Protein AF-A0A806KJY7-F1 (afdb_monomer_lite)

pLDDT: mean 72.48, std 18.54, range [28.69, 93.38]

Secondary structure (DSSP, 8-state):
-------EE--S----TTS-EEE--TTSPPEEE------------------S-HHHHHHHHHHHHHHHHHHHHHHH-HHHHHHHHHHHHHHHHHHHHH----SSHHHHHHHHHHHHHHHHHHHHHHTSHHHHHHHHHHHTTSS-HHHHHHHHHHHHHHHHHHHHHHHHHHHHHHHH--

Radius of gyration: 27.26 Å; chains: 1; bounding box: 96×30×45 Å

Foldseek 3Di:
DDDQDFDWDDPDDDPDPFAWTWIDGPPDDIDIDGGDDDDDPPDPPPVPPPPPPVVVVVLVVLVVLLVVVLVVQVVVHPVLNCLQVVLLVLLLVLVLLVLPPDPDPVSSVVVSVVVNSVSSVVLSVCPPPVNLVVVCVVCVPVDPSSNPSSVVSNVNSVVSNVVSVVVVVVVVVVVVVD

Sequence (178 aa):
MNRNETAVVLLKGTDDPVGPRVIAVPEQPLLFQETAASSSFDLPPVPFGDDTPWFLKSISIDIRLNAEMFQRKFGEGIIPYFIYIIPLIFLLCSLGNVIKFSVWPIANLFLGILAFYGVLSLGTFLNLPEMQYIIDSYLNGVIPVTFAVPLIFLGFSILLSLYSVLVYIVRRKDDDED

Structure (mmCIF, N/CA/C/O backbone):
data_AF-A0A806KJY7-F1
#
_entry.id   AF-A0A806KJY7-F1
#
loop_
_atom_site.group_PDB
_atom_site.id
_atom_site.type_symbol
_atom_site.label_atom_id
_atom_site.label_alt_id
_atom_site.label_comp_id
_atom_site.label_asym_id
_atom_site.label_entity_id
_atom_site.label_seq_id
_atom_site.pdbx_PDB_ins_code
_atom_site.Cartn_x
_atom_site.Cartn_y
_atom_site.Cartn_z
_atom_site.occupancy
_atom_site.B_iso_or_equiv
_atom_site.auth_seq_id
_atom_site.auth_comp_id
_atom_site.auth_asym_id
_atom_site.auth_atom_id
_atom_site.pdbx_PDB_model_num
ATOM 1 N N . MET A 1 1 ? -67.971 -1.908 -14.804 1.00 38.47 1 MET A N 1
ATOM 2 C CA . MET A 1 1 ? -67.350 -3.020 -14.056 1.00 38.47 1 MET A CA 1
ATOM 3 C C . MET A 1 1 ? -65.947 -3.209 -14.600 1.00 38.47 1 MET A C 1
ATOM 5 O O . MET A 1 1 ? -65.818 -3.698 -15.709 1.00 38.47 1 MET A O 1
ATOM 9 N N . ASN A 1 2 ? -64.925 -2.771 -13.867 1.00 28.69 2 ASN A N 1
ATOM 10 C CA . ASN A 1 2 ? -63.579 -3.321 -14.006 1.00 28.69 2 ASN A CA 1
ATOM 11 C C . ASN A 1 2 ? -62.931 -3.254 -12.618 1.00 28.69 2 ASN A C 1
ATOM 13 O O . ASN A 1 2 ? -62.615 -2.174 -12.121 1.00 28.69 2 ASN A O 1
ATOM 17 N N . ARG A 1 3 ? -62.901 -4.401 -11.933 1.00 39.50 3 ARG A N 1
ATOM 18 C CA . ARG A 1 3 ? -62.187 -4.587 -10.671 1.00 39.50 3 ARG A CA 1
ATOM 19 C C . ARG A 1 3 ? -60.709 -4.721 -11.037 1.00 39.50 3 ARG A C 1
ATOM 21 O O . ARG A 1 3 ? -60.311 -5.776 -11.510 1.00 39.50 3 ARG A O 1
ATOM 28 N N . ASN A 1 4 ? -59.910 -3.678 -10.824 1.00 40.81 4 ASN A N 1
ATOM 29 C CA . ASN A 1 4 ? -58.465 -3.864 -10.717 1.00 40.81 4 ASN A CA 1
ATOM 30 C C . ASN A 1 4 ? -58.197 -4.431 -9.325 1.00 40.81 4 ASN A C 1
ATOM 32 O O . ASN A 1 4 ? -58.115 -3.701 -8.340 1.00 40.81 4 ASN A O 1
ATOM 36 N N . GLU A 1 5 ? -58.186 -5.758 -9.259 1.00 44.56 5 GLU A N 1
ATOM 37 C CA . GLU A 1 5 ? -57.870 -6.554 -8.080 1.00 44.56 5 GLU A CA 1
ATOM 38 C C . GLU A 1 5 ? -56.395 -6.346 -7.710 1.00 44.56 5 GLU A C 1
ATOM 40 O O . GLU A 1 5 ? -55.501 -7.034 -8.193 1.00 44.56 5 GLU A O 1
ATOM 45 N N . THR A 1 6 ? -56.125 -5.364 -6.853 1.00 45.16 6 THR A N 1
ATOM 46 C CA . THR A 1 6 ? -54.870 -5.263 -6.104 1.00 45.16 6 THR A CA 1
ATOM 47 C C . THR A 1 6 ? -54.865 -6.378 -5.060 1.00 45.16 6 THR A C 1
ATOM 49 O O . THR A 1 6 ? -55.505 -6.279 -4.012 1.00 45.16 6 THR A O 1
ATOM 52 N N . ALA A 1 7 ? -54.172 -7.477 -5.354 1.00 43.81 7 ALA A N 1
ATOM 53 C CA . ALA A 1 7 ? -53.950 -8.546 -4.390 1.00 43.81 7 ALA A CA 1
ATOM 54 C C . ALA A 1 7 ? -52.852 -8.113 -3.406 1.00 43.81 7 ALA A C 1
ATOM 56 O O . ALA A 1 7 ? -51.681 -7.991 -3.766 1.00 43.81 7 ALA A O 1
ATOM 57 N N . VAL A 1 8 ? -53.229 -7.859 -2.153 1.00 49.78 8 VAL A N 1
ATOM 58 C CA . VAL A 1 8 ? -52.276 -7.620 -1.061 1.00 49.78 8 VAL A CA 1
ATOM 59 C C . VAL A 1 8 ? -51.934 -8.973 -0.447 1.00 49.78 8 VAL A C 1
ATOM 61 O O . VAL A 1 8 ? -52.786 -9.606 0.176 1.00 49.78 8 VAL A O 1
ATOM 64 N N . VAL A 1 9 ? -50.698 -9.436 -0.633 1.00 43.78 9 VAL A N 1
ATOM 65 C CA . VAL A 1 9 ? -50.212 -10.665 0.007 1.00 43.78 9 VAL A CA 1
ATOM 66 C C . VAL A 1 9 ? -49.495 -10.268 1.294 1.00 43.78 9 VAL A C 1
ATOM 68 O O . VAL A 1 9 ? -48.393 -9.722 1.264 1.00 43.78 9 VAL A O 1
ATOM 71 N N . LEU A 1 10 ? -50.136 -10.525 2.437 1.00 46.72 10 LEU A N 1
ATOM 72 C CA . LEU A 1 10 ? -49.501 -10.389 3.746 1.00 46.72 10 LEU A CA 1
ATOM 73 C C . LEU A 1 10 ? -48.498 -11.530 3.942 1.00 46.72 10 LEU A C 1
ATOM 75 O O . LEU A 1 10 ? -48.877 -12.699 4.054 1.00 46.72 10 LEU A O 1
ATOM 79 N N . LEU A 1 11 ? -47.212 -11.192 4.016 1.00 44.53 11 LEU A N 1
ATOM 80 C CA . LEU A 1 11 ? -46.178 -12.122 4.458 1.00 44.53 11 LEU A CA 1
ATOM 81 C C . LEU A 1 11 ? -46.340 -12.344 5.969 1.00 44.53 11 LEU A C 1
ATOM 83 O O . LEU A 1 11 ? -45.824 -11.592 6.780 1.00 44.53 11 LEU A O 1
ATOM 87 N N . LYS A 1 12 ? -47.133 -13.363 6.312 1.00 40.03 12 LYS A N 1
ATOM 88 C CA . LYS A 1 12 ? -47.157 -14.133 7.566 1.00 40.03 12 LYS A CA 1
ATOM 89 C C . LYS A 1 12 ? -46.657 -13.408 8.835 1.00 40.03 12 LYS A C 1
ATOM 91 O O . LYS A 1 12 ? -45.486 -13.494 9.181 1.00 40.03 12 LYS A O 1
ATOM 96 N N . GLY A 1 13 ? -47.619 -12.901 9.609 1.00 44.34 13 GLY A N 1
ATOM 97 C CA . GLY A 1 13 ? -47.576 -12.936 11.074 1.00 44.34 13 GLY A CA 1
ATOM 98 C C . GLY A 1 13 ? -46.872 -11.782 11.777 1.00 44.34 13 GLY A C 1
ATOM 99 O O . GLY A 1 13 ? -45.888 -12.008 12.471 1.00 44.34 13 GLY A O 1
ATOM 100 N N . THR A 1 14 ? -47.455 -10.591 11.722 1.00 41.94 14 THR A N 1
ATOM 101 C CA . THR A 1 14 ? -47.416 -9.663 12.856 1.00 41.94 14 THR A CA 1
ATOM 102 C C . THR A 1 14 ? -48.826 -9.108 13.046 1.00 41.94 14 THR A C 1
ATOM 104 O O . THR A 1 14 ? -49.431 -8.625 12.092 1.00 41.94 14 THR A O 1
ATOM 107 N N . ASP A 1 15 ? -49.377 -9.202 14.259 1.00 48.72 15 ASP A N 1
ATOM 108 C CA . ASP A 1 15 ? -50.700 -8.677 14.655 1.00 48.72 15 ASP A CA 1
ATOM 109 C C . ASP A 1 15 ? -50.763 -7.129 14.652 1.00 48.72 15 ASP A C 1
ATOM 111 O O . ASP A 1 15 ? -51.561 -6.514 15.358 1.00 48.72 15 ASP A O 1
ATOM 115 N N . ASP A 1 16 ? -49.899 -6.482 13.869 1.00 47.59 16 ASP A N 1
ATOM 116 C CA . ASP A 1 16 ? -49.688 -5.044 13.853 1.00 47.59 16 ASP A CA 1
ATOM 117 C C . ASP A 1 16 ? -50.185 -4.454 12.517 1.00 47.59 16 ASP A C 1
ATOM 119 O O . ASP A 1 16 ? -49.605 -4.746 11.463 1.00 47.59 16 ASP A O 1
ATOM 123 N N . PRO A 1 17 ? -51.246 -3.619 12.512 1.00 51.25 17 PRO A N 1
ATOM 124 C CA . PRO A 1 17 ? -51.796 -3.011 11.295 1.00 51.25 17 PRO A CA 1
ATOM 125 C C . PRO A 1 17 ? -50.823 -2.059 10.572 1.00 51.25 17 PRO A C 1
ATOM 127 O O . PRO A 1 17 ? -51.133 -1.588 9.472 1.00 51.25 17 PRO A O 1
ATOM 130 N N . VAL A 1 18 ? -49.659 -1.778 11.166 1.00 52.00 18 VAL A N 1
ATOM 131 C CA . VAL A 1 18 ? -48.611 -0.885 10.643 1.00 52.00 18 VAL A CA 1
ATOM 132 C C . VAL A 1 18 ? -47.415 -1.661 10.061 1.00 52.00 18 VAL A C 1
ATOM 134 O O . VAL A 1 18 ? -46.495 -1.057 9.516 1.00 52.00 18 VAL A O 1
ATOM 137 N N . GLY A 1 19 ? -47.437 -2.996 10.128 1.00 46.22 19 GLY A N 1
ATOM 138 C CA . GLY A 1 19 ? -46.334 -3.850 9.693 1.00 46.22 19 GLY A CA 1
ATOM 139 C C . GLY A 1 19 ? -46.050 -3.850 8.179 1.00 46.22 19 GLY A C 1
ATOM 140 O O . GLY A 1 19 ? -46.878 -3.416 7.368 1.00 46.22 19 GLY A O 1
ATOM 141 N N . PRO A 1 20 ? -44.875 -4.374 7.785 1.00 50.03 20 PRO A N 1
ATOM 142 C CA . PRO A 1 20 ? -44.429 -4.400 6.398 1.00 50.03 20 PRO A CA 1
ATOM 143 C C . PRO A 1 20 ? -45.358 -5.243 5.519 1.00 50.03 20 PRO A C 1
ATOM 145 O O . PRO A 1 20 ? -45.746 -6.359 5.871 1.00 50.03 20 PRO A O 1
ATOM 148 N N . ARG A 1 21 ? -45.694 -4.722 4.337 1.00 53.72 21 ARG A N 1
ATOM 149 C CA . ARG A 1 21 ? -46.574 -5.386 3.366 1.00 53.72 21 ARG A CA 1
ATOM 150 C C . ARG A 1 21 ? -46.053 -5.248 1.944 1.00 53.72 21 ARG A C 1
ATOM 152 O O . ARG A 1 21 ? -45.400 -4.269 1.591 1.00 53.72 21 ARG A O 1
ATOM 159 N N . VAL A 1 22 ? -46.381 -6.231 1.112 1.00 48.72 22 VAL A N 1
ATOM 160 C CA . VAL A 1 22 ? -46.082 -6.211 -0.323 1.00 48.72 22 VAL A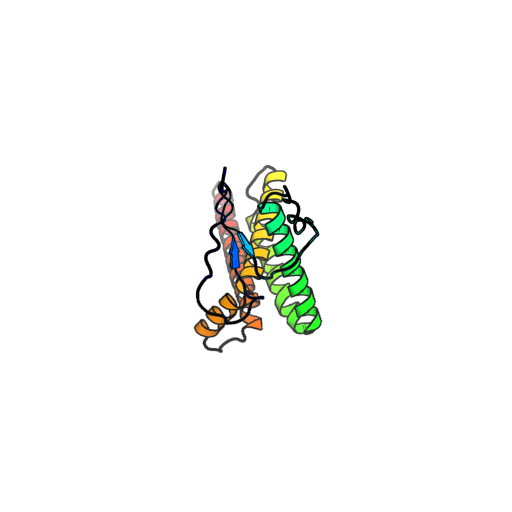 CA 1
ATOM 161 C C . VAL A 1 22 ? -47.378 -5.935 -1.073 1.00 48.72 22 VAL A C 1
ATOM 163 O O . VAL A 1 22 ? -48.370 -6.648 -0.897 1.00 48.72 22 VAL A O 1
ATOM 166 N N . ILE A 1 23 ? -47.382 -4.883 -1.890 1.00 51.62 23 ILE A N 1
ATOM 167 C CA . ILE A 1 23 ? -48.542 -4.500 -2.700 1.00 51.62 23 ILE A CA 1
ATOM 168 C C . ILE A 1 23 ? -48.254 -4.879 -4.151 1.00 51.62 23 ILE A C 1
ATOM 170 O O . ILE A 1 23 ? -47.271 -4.423 -4.734 1.00 51.62 23 ILE A O 1
ATOM 174 N N . ALA A 1 24 ? -49.119 -5.709 -4.734 1.00 46.41 24 ALA A N 1
ATOM 175 C CA . ALA A 1 24 ? -49.075 -6.034 -6.151 1.00 46.41 24 ALA A CA 1
ATOM 176 C C . ALA A 1 24 ? -50.027 -5.115 -6.921 1.00 46.41 24 ALA A C 1
ATOM 178 O O . ALA A 1 24 ? -51.247 -5.251 -6.814 1.00 46.41 24 ALA A O 1
ATOM 179 N N . VAL A 1 25 ? -49.472 -4.180 -7.695 1.00 55.44 25 VAL A N 1
ATOM 180 C CA . VAL A 1 25 ? -50.228 -3.419 -8.697 1.00 55.44 25 VAL A CA 1
ATOM 181 C C . VAL A 1 25 ? -50.115 -4.173 -10.028 1.00 55.44 25 VAL A C 1
ATOM 183 O O . VAL A 1 25 ? -48.997 -4.523 -10.414 1.00 55.44 25 VAL A O 1
ATOM 186 N N . PRO A 1 26 ? -51.228 -4.466 -10.727 1.00 41.03 26 PRO A N 1
ATOM 187 C CA . PRO A 1 26 ? -51.173 -5.164 -12.009 1.00 41.03 26 PRO A CA 1
ATOM 188 C C . PRO A 1 26 ? -50.246 -4.433 -12.995 1.00 41.03 26 PRO A C 1
ATOM 190 O O . PRO A 1 26 ? -50.340 -3.217 -13.130 1.00 41.03 26 PRO A O 1
ATOM 193 N N . GLU A 1 27 ? -49.360 -5.186 -13.659 1.00 47.09 27 GLU A N 1
ATOM 194 C CA . GLU A 1 27 ? -48.321 -4.723 -14.608 1.00 47.09 27 GLU A CA 1
ATOM 195 C C . GLU A 1 27 ? -47.083 -4.010 -14.021 1.00 47.09 27 GLU A C 1
ATOM 197 O O . GLU A 1 27 ? -46.246 -3.519 -14.778 1.00 47.09 27 GLU A O 1
ATOM 202 N N . GLN A 1 28 ? -46.890 -4.007 -12.697 1.00 44.38 28 GLN A N 1
ATOM 203 C CA . GLN A 1 28 ? -45.679 -3.463 -12.063 1.00 44.38 28 GLN A CA 1
ATOM 204 C C . GLN A 1 28 ? -44.943 -4.509 -11.209 1.00 44.38 28 GLN A C 1
ATOM 206 O O . GLN A 1 28 ? -45.578 -5.400 -10.638 1.00 44.38 28 GLN A O 1
ATOM 211 N N . PRO A 1 29 ? -43.600 -4.433 -11.108 1.00 49.00 29 PRO A N 1
ATOM 212 C CA . PRO A 1 29 ? -42.846 -5.304 -10.214 1.00 49.00 29 PRO A CA 1
ATOM 213 C C . PRO A 1 29 ? -43.258 -5.062 -8.755 1.00 49.00 29 PRO A C 1
ATOM 215 O O . PRO A 1 29 ? -43.555 -3.938 -8.357 1.00 49.00 29 PRO A O 1
ATOM 218 N N . LEU A 1 30 ? -43.285 -6.136 -7.963 1.00 49.97 30 LEU A N 1
ATOM 219 C CA . LEU A 1 30 ? -43.712 -6.112 -6.562 1.00 49.97 30 LEU A CA 1
ATOM 220 C C . LEU A 1 30 ? -42.816 -5.180 -5.735 1.00 49.97 30 LEU A C 1
ATOM 222 O O . LEU A 1 30 ? -41.603 -5.380 -5.675 1.00 49.97 30 LEU A O 1
ATOM 226 N N . LEU A 1 31 ? -43.418 -4.190 -5.072 1.00 52.12 31 LEU A N 1
ATOM 227 C CA . LEU A 1 31 ? -42.712 -3.242 -4.210 1.00 52.12 31 LEU A CA 1
ATOM 228 C C . LEU A 1 31 ? -42.939 -3.594 -2.736 1.00 52.12 31 LEU A C 1
ATOM 230 O O . LEU A 1 31 ? -44.076 -3.760 -2.284 1.00 52.12 31 LEU A O 1
ATOM 234 N N . PHE A 1 32 ? -41.840 -3.711 -1.990 1.00 49.81 32 PHE A N 1
ATOM 235 C CA . PHE A 1 32 ? -41.859 -3.871 -0.538 1.00 49.81 32 PHE A CA 1
ATOM 236 C C . PHE A 1 32 ? -42.127 -2.516 0.122 1.00 49.81 32 PHE A C 1
ATOM 238 O O . PHE A 1 32 ? -41.442 -1.538 -0.181 1.00 49.81 32 PHE A O 1
ATOM 245 N N . GLN A 1 33 ? -43.120 -2.450 1.010 1.00 49.88 33 GLN A N 1
ATOM 246 C CA . GLN A 1 33 ? -43.498 -1.223 1.704 1.00 49.88 33 GLN A CA 1
ATOM 247 C C . GLN A 1 33 ? -43.492 -1.464 3.217 1.00 49.88 33 GLN A C 1
ATOM 249 O O . GLN A 1 33 ? -44.241 -2.294 3.727 1.00 49.88 33 GLN A O 1
ATOM 254 N N . GLU A 1 34 ? -42.627 -0.745 3.931 1.00 45.78 34 GLU A N 1
ATOM 255 C CA . GLU A 1 34 ? -42.359 -0.978 5.356 1.00 45.78 34 GLU A CA 1
ATOM 256 C C . GLU A 1 34 ? -43.351 -0.255 6.292 1.00 45.78 34 GLU A C 1
ATOM 258 O O . GLU A 1 34 ? -43.384 -0.540 7.484 1.00 45.78 34 GLU A O 1
ATOM 263 N N . THR A 1 35 ? -44.185 0.674 5.796 1.00 41.97 35 THR A N 1
ATOM 264 C CA . THR A 1 35 ? -45.161 1.401 6.640 1.00 41.97 35 THR A CA 1
ATOM 265 C C . THR A 1 35 ? -46.357 1.954 5.850 1.00 41.97 35 THR A C 1
ATOM 267 O O . THR A 1 35 ? -46.295 2.167 4.639 1.00 41.97 35 THR A O 1
ATOM 270 N N . ALA A 1 36 ? -47.473 2.193 6.546 1.00 48.03 36 ALA A N 1
ATOM 271 C CA . ALA A 1 36 ? -48.792 2.474 5.985 1.00 48.03 36 ALA A CA 1
ATOM 272 C C . ALA A 1 36 ? -49.338 3.886 6.303 1.00 48.03 36 ALA A C 1
ATOM 274 O O . ALA A 1 36 ? -50.199 3.992 7.165 1.00 48.03 36 ALA A O 1
ATOM 275 N N . ALA A 1 37 ? -48.912 4.952 5.609 1.00 44.91 37 ALA A N 1
ATOM 276 C CA . ALA A 1 37 ? -49.621 6.255 5.555 1.00 44.91 37 ALA A CA 1
ATOM 277 C C . ALA A 1 37 ? -48.911 7.200 4.557 1.00 44.91 37 ALA A C 1
ATOM 279 O O . ALA A 1 37 ? -47.714 7.420 4.666 1.00 44.91 37 ALA A O 1
ATOM 280 N N . SER A 1 38 ? -49.531 7.544 3.424 1.00 38.12 38 SER A N 1
ATOM 281 C CA . SER A 1 38 ? -50.366 8.737 3.159 1.00 38.12 38 SER A CA 1
ATOM 282 C C . SER A 1 38 ? -49.580 9.970 2.678 1.00 38.12 38 SER A C 1
ATOM 284 O O . SER A 1 38 ? -48.875 10.612 3.445 1.00 38.12 38 SER A O 1
ATOM 286 N N . SER A 1 39 ? -49.820 10.318 1.406 1.00 45.97 39 SER A N 1
ATOM 287 C CA . SER A 1 39 ? -49.703 11.659 0.807 1.00 45.97 39 SER A CA 1
ATOM 288 C C . SER A 1 39 ? -48.358 12.392 0.888 1.00 45.97 39 SER A C 1
ATOM 290 O O . SER A 1 39 ? -48.258 13.454 1.488 1.00 45.97 39 SER A O 1
ATOM 292 N N . SER A 1 40 ? -47.394 11.907 0.121 1.00 35.00 40 SER A N 1
ATOM 293 C CA . SER A 1 40 ? -46.576 12.723 -0.781 1.00 35.00 40 SER A CA 1
ATOM 294 C C . SER A 1 40 ? -45.889 11.742 -1.717 1.00 35.00 40 SER A C 1
ATOM 296 O O . SER A 1 40 ? -45.144 10.867 -1.291 1.00 35.00 40 SER A O 1
ATOM 298 N N . PHE A 1 41 ? -46.204 11.830 -3.005 1.00 43.22 41 PHE A N 1
ATOM 299 C CA . PHE A 1 41 ? -45.508 11.081 -4.049 1.00 43.22 41 PHE A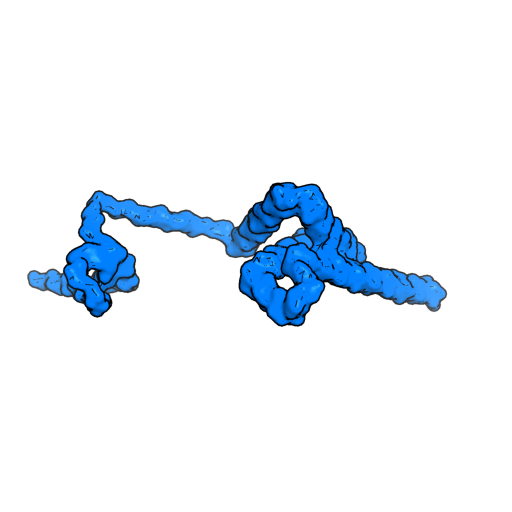 CA 1
ATOM 300 C C . PHE A 1 41 ? -44.141 11.738 -4.303 1.00 43.22 41 PHE A C 1
ATOM 302 O O . PHE A 1 41 ? -43.798 12.044 -5.436 1.00 43.22 41 PHE A O 1
ATOM 309 N N . ASP A 1 42 ? -43.376 11.994 -3.242 1.00 39.19 42 ASP A N 1
ATOM 310 C CA . ASP A 1 42 ? -41.943 12.166 -3.382 1.00 39.19 42 ASP A CA 1
ATOM 311 C C . ASP A 1 42 ? -41.381 10.757 -3.355 1.00 39.19 42 ASP A C 1
ATOM 313 O O . ASP A 1 42 ? -41.239 10.117 -2.311 1.00 39.19 42 ASP A O 1
ATOM 317 N N . LEU A 1 43 ? -41.120 10.254 -4.563 1.00 37.50 43 LEU A N 1
ATOM 318 C CA . LEU A 1 43 ? -40.109 9.230 -4.757 1.00 37.50 43 LEU A CA 1
ATOM 319 C C . LEU A 1 43 ? -38.941 9.597 -3.826 1.00 37.50 43 LEU A C 1
ATOM 321 O O . LEU A 1 43 ? -38.506 10.755 -3.878 1.00 37.50 43 LEU A O 1
ATOM 325 N N . PRO A 1 44 ? -38.414 8.678 -2.985 1.00 40.25 44 PRO A N 1
ATOM 326 C CA . PRO A 1 44 ? -37.094 8.927 -2.423 1.00 40.25 44 PRO A CA 1
ATOM 327 C C . PRO A 1 44 ? -36.229 9.318 -3.617 1.00 40.25 44 PRO A C 1
ATOM 329 O O . PRO A 1 44 ? -36.382 8.660 -4.655 1.00 40.25 44 PRO A O 1
ATOM 332 N N . PRO A 1 45 ? -35.442 10.411 -3.544 1.00 41.84 45 PRO A N 1
ATOM 333 C CA . PRO A 1 45 ? -34.626 10.818 -4.669 1.00 41.84 45 PRO A CA 1
ATOM 334 C C . PRO A 1 45 ? -33.915 9.556 -5.111 1.00 41.84 45 PRO A C 1
ATOM 336 O O . PRO A 1 45 ? -33.140 8.984 -4.341 1.00 41.84 45 PRO A O 1
ATOM 339 N N . VAL A 1 46 ? -34.290 9.060 -6.299 1.00 42.34 46 VAL A N 1
ATOM 340 C CA . VAL A 1 46 ? -33.537 8.022 -6.985 1.00 42.34 46 VAL A CA 1
ATOM 341 C C . VAL A 1 46 ? -32.139 8.584 -6.884 1.00 42.34 46 VAL A C 1
ATOM 343 O O . VAL A 1 46 ? -31.983 9.718 -7.353 1.00 42.34 46 VAL A O 1
ATOM 346 N N . PRO A 1 47 ? -31.203 7.951 -6.142 1.00 44.97 47 PRO A N 1
ATOM 347 C CA . PRO A 1 47 ? -29.880 8.523 -5.984 1.00 44.97 47 PRO A CA 1
ATOM 348 C C . PRO A 1 47 ? -29.449 8.722 -7.415 1.00 44.97 47 PRO A C 1
ATOM 350 O O . PRO A 1 47 ? -29.391 7.717 -8.128 1.00 44.97 47 PRO A O 1
ATOM 353 N N . PHE A 1 48 ? -29.400 9.994 -7.843 1.00 40.97 48 PHE A N 1
ATOM 354 C CA . PHE A 1 48 ? -29.363 10.371 -9.249 1.00 40.97 48 PHE A CA 1
ATOM 355 C C . PHE A 1 48 ? -28.421 9.387 -9.886 1.00 40.97 48 PHE A C 1
ATOM 357 O O . PHE A 1 48 ? -27.316 9.258 -9.358 1.00 40.97 48 PHE A O 1
ATOM 364 N N . GLY A 1 49 ? -28.939 8.586 -10.828 1.00 48.59 49 GLY A N 1
ATOM 365 C CA . GLY A 1 49 ? -28.173 7.539 -11.483 1.00 48.59 49 GLY A CA 1
ATOM 366 C C . GLY A 1 49 ? -26.920 8.223 -11.968 1.00 48.59 49 GLY A C 1
ATOM 367 O O . GLY A 1 49 ? -26.973 9.012 -12.904 1.00 48.59 49 GLY A O 1
ATOM 368 N N . ASP A 1 50 ? -25.865 8.085 -11.176 1.00 56.53 50 ASP A N 1
ATOM 369 C CA . ASP A 1 50 ? -24.694 8.910 -11.323 1.00 56.53 50 ASP A CA 1
ATOM 370 C C . ASP A 1 50 ? -24.039 8.249 -12.521 1.00 56.53 50 ASP A C 1
ATOM 372 O O . ASP A 1 50 ? -23.476 7.162 -12.397 1.00 56.53 50 ASP A O 1
ATOM 376 N N . ASP A 1 51 ? -24.235 8.835 -13.705 1.00 59.34 51 ASP A N 1
ATOM 377 C CA . ASP A 1 51 ? -23.682 8.351 -14.974 1.00 59.34 51 ASP A CA 1
ATOM 378 C C . ASP A 1 51 ? -22.143 8.335 -14.939 1.00 59.34 51 ASP A C 1
ATOM 380 O O . ASP A 1 51 ? -21.488 7.971 -15.918 1.00 59.34 51 ASP A O 1
ATOM 384 N N . THR A 1 52 ? -21.540 8.716 -13.804 1.00 60.59 52 THR A N 1
ATOM 385 C CA . THR A 1 52 ? -20.160 8.408 -13.486 1.00 60.59 52 THR A CA 1
ATOM 386 C C . THR A 1 52 ? -19.909 6.908 -13.666 1.00 60.59 52 THR A C 1
ATOM 388 O O . THR A 1 52 ? -20.479 6.066 -12.966 1.00 60.59 52 THR A O 1
ATOM 391 N N . PRO A 1 53 ? -19.011 6.544 -14.600 1.00 69.44 53 PRO A N 1
ATOM 392 C CA . PRO A 1 53 ? -18.614 5.166 -14.806 1.00 69.44 53 PRO A CA 1
ATOM 393 C C . PRO A 1 53 ? -18.252 4.508 -13.477 1.00 69.44 53 PRO A C 1
ATOM 395 O O . PRO A 1 53 ? -17.485 5.070 -12.692 1.00 69.44 53 PRO A O 1
ATOM 398 N N . TRP A 1 54 ? -18.753 3.291 -13.255 1.00 72.50 54 TRP A N 1
ATOM 399 C CA . TRP A 1 54 ? -18.502 2.510 -12.038 1.00 72.50 54 TRP A CA 1
ATOM 400 C C . TRP A 1 54 ? -17.022 2.452 -11.643 1.00 72.50 54 TRP A C 1
ATOM 402 O O . TRP A 1 54 ? -16.702 2.468 -10.460 1.00 72.50 54 TRP A O 1
ATOM 412 N N . PHE A 1 55 ? -16.125 2.460 -12.629 1.00 71.19 55 PHE A N 1
ATOM 413 C CA . PHE A 1 55 ? -14.681 2.545 -12.430 1.00 71.19 55 PHE A CA 1
ATOM 414 C C . PHE A 1 55 ? -14.219 3.850 -11.755 1.00 71.19 55 PHE A C 1
ATOM 416 O O . PHE A 1 55 ? -13.414 3.826 -10.831 1.00 71.19 55 PHE A O 1
ATOM 423 N N . LEU A 1 56 ? -14.733 5.009 -12.172 1.00 72.25 56 LEU A N 1
ATOM 424 C CA . LEU A 1 56 ? -14.388 6.284 -11.528 1.00 72.25 56 LEU A CA 1
ATOM 425 C C . LEU A 1 56 ? -14.956 6.354 -10.109 1.00 72.25 56 LEU A C 1
ATOM 427 O O . LEU A 1 56 ? -14.327 6.910 -9.207 1.00 72.25 56 LEU A O 1
ATOM 431 N N . LYS A 1 57 ? -16.123 5.742 -9.904 1.00 71.81 57 LYS A N 1
ATOM 432 C CA . LYS A 1 57 ? -16.746 5.620 -8.589 1.00 71.81 57 LYS A CA 1
ATOM 433 C C . LYS A 1 57 ? -15.956 4.696 -7.659 1.00 71.81 57 LYS A C 1
ATOM 435 O O . LYS A 1 57 ? -15.780 5.030 -6.494 1.00 71.81 57 LYS A O 1
ATOM 440 N N . SER A 1 58 ? -15.433 3.571 -8.152 1.00 74.00 58 SER A N 1
ATOM 441 C CA . SER A 1 58 ? -14.581 2.693 -7.338 1.00 74.00 58 SER A CA 1
ATOM 442 C C . SER A 1 58 ? -13.280 3.391 -6.944 1.00 74.00 58 SER A C 1
ATOM 444 O O . SER A 1 58 ? -12.885 3.324 -5.782 1.00 74.00 58 SER A O 1
ATOM 446 N N . ILE A 1 59 ? -12.672 4.148 -7.865 1.00 74.69 59 ILE A N 1
ATOM 447 C CA . ILE A 1 59 ? -11.476 4.950 -7.573 1.00 74.69 59 ILE A CA 1
ATOM 448 C C . ILE A 1 59 ? -11.739 5.957 -6.455 1.00 74.69 59 ILE A C 1
ATOM 450 O O . ILE A 1 59 ? -10.946 6.058 -5.519 1.00 74.69 59 ILE A O 1
ATOM 454 N N . SER A 1 60 ? -12.838 6.709 -6.527 1.00 76.81 60 SER A N 1
ATOM 455 C CA . SER A 1 60 ? -13.132 7.730 -5.517 1.00 76.81 60 SER A CA 1
ATOM 456 C C . SER A 1 60 ? -13.420 7.122 -4.142 1.00 76.81 60 SER A C 1
ATOM 458 O O . SER A 1 60 ? -12.952 7.657 -3.134 1.00 76.81 60 SER A O 1
ATOM 460 N N . ILE A 1 61 ? -14.116 5.982 -4.096 1.00 78.75 61 ILE A N 1
ATOM 461 C CA . ILE A 1 61 ? -14.361 5.224 -2.863 1.00 78.75 61 ILE A CA 1
ATOM 462 C C . ILE A 1 61 ? -13.039 4.756 -2.252 1.00 78.75 61 ILE A C 1
ATOM 464 O O . ILE A 1 61 ? -12.795 5.009 -1.075 1.00 78.75 61 ILE A O 1
ATOM 468 N N . ASP A 1 62 ? -12.158 4.142 -3.039 1.00 74.75 62 ASP A N 1
ATOM 469 C CA . ASP A 1 62 ? -10.874 3.640 -2.542 1.00 74.75 62 ASP A CA 1
ATOM 470 C C . ASP A 1 62 ? -9.954 4.761 -2.057 1.00 74.75 62 ASP A C 1
ATOM 472 O O . ASP A 1 62 ? -9.318 4.624 -1.011 1.00 74.75 62 ASP A O 1
ATOM 476 N N . ILE A 1 63 ? -9.893 5.887 -2.775 1.00 78.69 63 ILE A N 1
ATOM 477 C CA . ILE A 1 63 ? -9.117 7.058 -2.341 1.00 78.69 63 ILE A CA 1
ATOM 478 C C . ILE A 1 63 ? -9.657 7.574 -1.009 1.00 78.69 63 ILE A C 1
ATOM 480 O O . ILE A 1 63 ? -8.877 7.860 -0.098 1.00 78.69 63 ILE A O 1
ATOM 484 N N . ARG A 1 64 ? -10.983 7.666 -0.871 1.00 81.62 64 ARG A N 1
ATOM 485 C CA . ARG A 1 64 ? -11.622 8.122 0.362 1.00 81.62 64 ARG A CA 1
ATOM 486 C C . ARG A 1 64 ? -11.348 7.171 1.525 1.00 81.62 64 ARG A C 1
ATOM 488 O O . ARG A 1 64 ? -10.933 7.635 2.582 1.00 81.62 64 ARG A O 1
ATOM 495 N N . LEU A 1 65 ? -11.525 5.866 1.331 1.00 80.75 65 LEU A N 1
ATOM 496 C CA . LEU A 1 65 ? -11.259 4.858 2.362 1.00 80.75 65 LEU A CA 1
ATOM 497 C C . LEU A 1 65 ? -9.789 4.874 2.790 1.00 80.75 65 LEU A C 1
ATOM 499 O O . LEU A 1 65 ? -9.491 4.837 3.983 1.00 80.75 65 LEU A O 1
ATOM 503 N N . ASN A 1 66 ? -8.860 5.006 1.840 1.00 82.56 66 ASN A N 1
ATOM 504 C CA . ASN A 1 66 ? -7.445 5.166 2.163 1.00 82.56 66 ASN A CA 1
ATOM 505 C C . ASN A 1 66 ? -7.181 6.454 2.949 1.00 82.56 66 ASN A C 1
ATOM 507 O O . ASN A 1 66 ? -6.455 6.411 3.940 1.00 82.56 66 ASN A O 1
ATOM 511 N N . ALA A 1 67 ? -7.785 7.582 2.568 1.00 83.31 67 ALA A N 1
ATOM 512 C CA . ALA A 1 67 ? -7.645 8.844 3.295 1.00 83.31 67 ALA A CA 1
ATOM 513 C C . ALA A 1 67 ? -8.180 8.749 4.734 1.00 83.31 67 ALA A C 1
ATOM 515 O O . ALA A 1 67 ? -7.506 9.183 5.670 1.00 83.31 67 ALA A O 1
ATOM 516 N N . GLU A 1 68 ? -9.341 8.120 4.928 1.00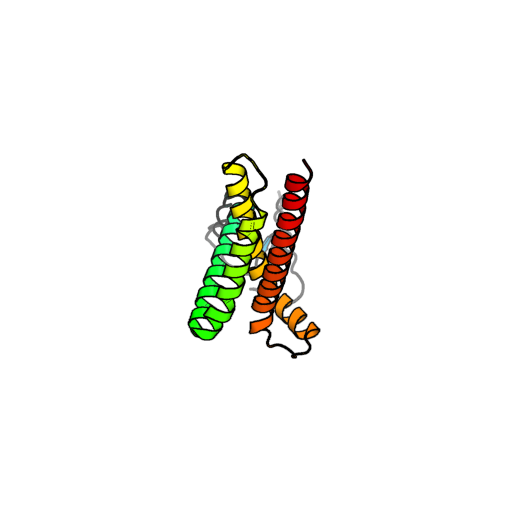 85.25 68 GLU A N 1
ATOM 517 C CA . GLU A 1 68 ? -9.914 7.858 6.253 1.00 85.25 68 GLU A CA 1
ATOM 518 C C . GLU A 1 68 ? -8.988 6.955 7.086 1.00 85.25 68 GLU A C 1
ATOM 520 O O . GLU A 1 68 ? -8.750 7.227 8.264 1.00 85.25 68 GLU A O 1
ATOM 525 N N . MET A 1 69 ? -8.379 5.930 6.478 1.00 83.19 69 MET A N 1
ATOM 526 C CA . MET A 1 69 ? -7.377 5.093 7.147 1.00 83.19 69 MET A CA 1
ATOM 527 C C . MET A 1 69 ? -6.119 5.871 7.534 1.00 83.19 69 MET A C 1
ATOM 529 O O . MET A 1 69 ? -5.633 5.707 8.654 1.00 83.19 69 MET A O 1
ATOM 533 N N . PHE A 1 70 ? -5.601 6.727 6.652 1.00 85.12 70 PHE A N 1
ATOM 534 C CA . PHE A 1 70 ? -4.463 7.593 6.961 1.00 85.12 70 PHE A CA 1
ATOM 535 C C . PHE A 1 70 ? -4.770 8.521 8.128 1.00 85.12 70 PHE A C 1
ATOM 537 O O . PHE A 1 70 ? -3.973 8.614 9.062 1.00 85.12 70 PHE A O 1
ATOM 544 N N . GLN A 1 71 ? -5.937 9.163 8.107 1.00 86.56 71 GLN A N 1
ATOM 545 C CA . GLN A 1 71 ? -6.380 10.041 9.181 1.00 86.56 71 GLN A CA 1
ATOM 546 C C . GLN A 1 71 ? -6.547 9.275 10.497 1.00 86.56 71 GLN A C 1
ATOM 548 O O . GLN A 1 71 ? -6.103 9.750 11.543 1.00 86.56 71 GLN A O 1
ATOM 553 N N . ARG A 1 72 ? -7.122 8.067 10.454 1.00 85.75 72 ARG A N 1
ATOM 554 C CA . ARG A 1 72 ? -7.257 7.193 11.625 1.00 85.75 72 ARG A CA 1
ATOM 555 C C . ARG A 1 72 ? -5.890 6.830 12.202 1.00 85.75 72 ARG A C 1
ATOM 557 O O . ARG A 1 72 ? -5.671 7.012 13.393 1.00 85.75 72 ARG A O 1
ATOM 564 N N . LYS A 1 73 ? -4.951 6.384 11.362 1.00 83.44 73 LYS A N 1
ATOM 565 C CA . LYS A 1 73 ? -3.590 6.012 11.784 1.00 83.44 73 LYS A CA 1
ATOM 566 C C . LYS A 1 73 ? -2.806 7.197 12.332 1.00 83.44 73 LYS A C 1
ATOM 568 O O . LYS A 1 73 ? -2.066 7.036 13.294 1.00 83.44 73 LYS A O 1
ATOM 573 N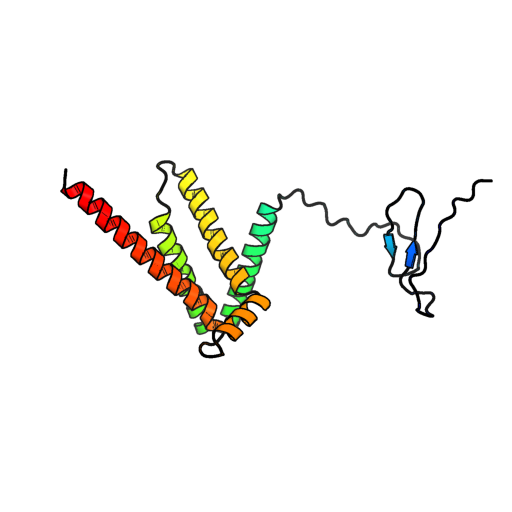 N . PHE A 1 74 ? -3.003 8.380 11.759 1.00 86.38 74 PHE A N 1
ATOM 574 C CA . PHE A 1 74 ? -2.443 9.618 12.288 1.00 86.38 74 PHE A CA 1
ATOM 575 C C . PHE A 1 74 ? -3.023 9.960 13.670 1.00 86.38 74 PHE A C 1
ATOM 577 O O . PHE A 1 74 ? -2.274 10.329 14.572 1.00 86.38 74 PHE A O 1
ATOM 584 N N . GLY A 1 75 ? -4.333 9.768 13.861 1.00 86.06 75 GLY A N 1
ATOM 585 C CA . GLY A 1 75 ? -5.011 9.950 15.148 1.00 86.06 75 GLY A CA 1
ATOM 586 C C . GLY A 1 75 ? -4.616 8.930 16.226 1.00 86.06 75 GLY A C 1
ATOM 587 O O . GLY A 1 75 ? -4.586 9.278 17.402 1.00 86.06 75 GLY A O 1
ATOM 588 N N . GLU A 1 76 ? -4.264 7.699 15.843 1.00 85.50 76 GLU A N 1
ATOM 589 C CA . GLU A 1 76 ? -3.714 6.669 16.746 1.00 85.50 76 GLU A CA 1
ATOM 590 C C . GLU A 1 76 ? -2.305 7.033 17.264 1.00 85.50 76 GLU A C 1
ATOM 592 O O . GLU A 1 76 ? -1.868 6.527 18.298 1.00 85.50 76 GLU A O 1
ATOM 597 N N . GLY A 1 77 ? -1.592 7.917 16.557 1.00 87.56 77 GLY A N 1
ATOM 598 C CA . GLY A 1 77 ? -0.293 8.455 16.946 1.00 87.56 77 GLY A CA 1
ATOM 599 C C . GLY A 1 77 ? 0.711 8.511 15.792 1.00 87.56 77 GLY A C 1
ATOM 600 O O . GLY A 1 77 ? 0.574 7.865 14.756 1.00 87.56 77 GLY A O 1
ATOM 601 N N . ILE A 1 78 ? 1.799 9.255 15.996 1.00 87.69 78 ILE A N 1
ATOM 602 C CA . ILE A 1 78 ? 2.839 9.443 14.971 1.00 87.69 78 ILE A CA 1
ATOM 603 C C . ILE A 1 78 ? 3.552 8.122 14.624 1.00 87.69 78 ILE A C 1
ATOM 605 O O . ILE A 1 78 ? 3.845 7.854 13.461 1.00 87.69 78 ILE A O 1
ATOM 609 N N . ILE A 1 79 ? 3.817 7.277 15.624 1.00 87.25 79 ILE A N 1
ATOM 610 C CA . ILE A 1 79 ? 4.506 5.991 15.439 1.00 87.25 79 ILE A CA 1
ATOM 611 C C . ILE A 1 79 ? 3.697 5.022 14.551 1.00 87.25 79 ILE A C 1
ATOM 613 O O . ILE A 1 79 ? 4.238 4.592 13.529 1.00 87.25 79 ILE A O 1
ATOM 617 N N . PRO A 1 80 ? 2.423 4.685 14.857 1.00 83.25 80 PRO A N 1
ATOM 618 C CA . PRO A 1 80 ? 1.629 3.792 14.006 1.00 83.25 80 PRO A CA 1
ATOM 619 C C . PRO A 1 80 ? 1.399 4.360 12.602 1.00 83.25 80 PRO A C 1
ATOM 621 O O . PRO A 1 80 ? 1.366 3.599 11.634 1.00 83.25 80 PRO A O 1
ATOM 624 N N . TYR A 1 81 ? 1.320 5.686 12.464 1.00 86.50 81 TYR A N 1
ATOM 625 C CA . TYR A 1 81 ? 1.286 6.341 11.160 1.00 86.50 81 TYR A CA 1
ATOM 626 C C . TYR A 1 81 ? 2.552 6.072 10.335 1.00 86.50 81 TYR A C 1
ATOM 628 O O . TYR A 1 81 ? 2.452 5.643 9.185 1.00 86.50 81 TYR A O 1
ATOM 636 N N . PHE A 1 82 ? 3.743 6.260 10.915 1.00 89.12 82 PHE A N 1
ATOM 637 C CA . PHE A 1 82 ? 4.999 6.007 10.203 1.00 89.12 82 PHE A CA 1
ATOM 638 C C . PHE A 1 82 ? 5.203 4.532 9.859 1.00 89.12 82 PHE A C 1
ATOM 640 O O . PHE A 1 82 ? 5.645 4.222 8.753 1.00 89.12 82 PHE A O 1
ATOM 647 N N . ILE A 1 83 ? 4.824 3.629 10.766 1.00 88.88 83 ILE A N 1
ATOM 648 C CA . ILE A 1 83 ? 4.855 2.181 10.520 1.00 88.88 83 ILE A CA 1
ATOM 649 C C . ILE A 1 83 ? 4.000 1.814 9.305 1.00 88.88 83 ILE A C 1
ATOM 651 O O . ILE A 1 83 ? 4.384 0.932 8.546 1.00 88.88 83 ILE A O 1
ATOM 655 N N . TYR A 1 84 ? 2.869 2.488 9.096 1.00 88.00 84 TYR A N 1
ATOM 656 C CA . TYR A 1 84 ? 2.006 2.244 7.944 1.00 88.00 84 TYR A CA 1
ATOM 657 C C . TYR A 1 84 ? 2.521 2.906 6.658 1.00 88.00 84 TYR A C 1
ATOM 659 O O . TYR A 1 84 ? 2.582 2.266 5.608 1.00 88.00 84 TYR A O 1
ATOM 667 N N . ILE A 1 85 ? 2.909 4.183 6.722 1.00 89.12 85 ILE A N 1
ATOM 668 C CA . ILE A 1 85 ? 3.211 4.960 5.516 1.00 89.12 85 ILE A CA 1
ATOM 669 C C . ILE A 1 85 ? 4.586 4.650 4.921 1.00 89.12 85 ILE A C 1
ATOM 671 O O . ILE A 1 85 ? 4.733 4.697 3.703 1.00 89.12 85 ILE A O 1
ATOM 675 N N . ILE A 1 86 ? 5.589 4.309 5.740 1.00 91.69 86 ILE A N 1
ATOM 676 C CA . ILE A 1 86 ? 6.946 4.034 5.245 1.00 91.69 86 ILE A CA 1
ATOM 677 C C . ILE A 1 86 ? 6.950 2.817 4.305 1.00 91.69 86 ILE A C 1
ATOM 679 O O . ILE A 1 86 ? 7.428 2.961 3.178 1.00 91.69 86 ILE A O 1
ATOM 683 N N . PRO A 1 87 ? 6.390 1.648 4.681 1.00 91.38 87 PRO A N 1
ATOM 684 C CA . PRO A 1 87 ? 6.321 0.497 3.783 1.00 91.38 87 PRO A CA 1
ATOM 685 C C . PRO A 1 87 ? 5.485 0.756 2.534 1.00 91.38 87 PRO A C 1
ATOM 687 O O . PRO A 1 87 ? 5.832 0.274 1.461 1.00 91.38 87 PRO A O 1
ATOM 690 N N . LEU A 1 88 ? 4.413 1.542 2.649 1.00 90.31 88 LEU A N 1
ATOM 691 C CA . LEU A 1 88 ? 3.592 1.910 1.500 1.00 90.31 88 LEU A CA 1
ATOM 692 C C . LEU A 1 88 ? 4.364 2.791 0.506 1.00 90.31 88 LEU A C 1
ATOM 694 O O . LEU A 1 88 ? 4.362 2.510 -0.691 1.00 90.31 88 LEU A O 1
ATOM 698 N N . ILE A 1 89 ? 5.043 3.839 0.983 1.00 89.50 89 ILE A N 1
ATOM 699 C CA . ILE A 1 89 ? 5.893 4.689 0.136 1.00 89.50 89 ILE A CA 1
ATOM 700 C C . ILE A 1 89 ? 6.996 3.845 -0.498 1.00 89.50 89 ILE A C 1
ATOM 702 O O . ILE A 1 89 ? 7.267 3.983 -1.689 1.00 89.50 89 ILE A O 1
ATOM 706 N N . PHE A 1 90 ? 7.612 2.953 0.280 1.00 92.25 90 PHE A N 1
ATOM 707 C CA . PHE A 1 90 ? 8.655 2.073 -0.225 1.00 92.25 90 PHE A CA 1
ATOM 708 C C . PHE A 1 90 ? 8.136 1.181 -1.360 1.00 92.25 90 PHE A C 1
ATOM 710 O O . PHE A 1 90 ? 8.761 1.138 -2.417 1.00 92.25 90 PHE A O 1
ATOM 717 N N . LEU A 1 91 ? 6.948 0.589 -1.206 1.00 91.06 91 LEU A N 1
ATOM 718 C CA . LEU A 1 91 ? 6.300 -0.219 -2.240 1.00 91.06 91 LEU A CA 1
ATOM 719 C C . LEU A 1 91 ? 6.057 0.571 -3.524 1.00 91.06 91 LEU A C 1
ATOM 721 O O . LEU A 1 91 ? 6.386 0.104 -4.615 1.00 91.06 91 LEU A O 1
ATOM 725 N N . LEU A 1 92 ? 5.513 1.781 -3.395 1.00 88.88 92 LEU A N 1
ATOM 726 C CA . LEU A 1 92 ? 5.234 2.658 -4.531 1.00 88.88 92 LEU A CA 1
ATOM 727 C C . LEU A 1 92 ? 6.517 3.072 -5.265 1.00 88.88 92 LEU A C 1
ATOM 729 O O . LEU A 1 92 ? 6.560 3.042 -6.497 1.00 88.88 92 LEU A O 1
ATOM 733 N N . CYS A 1 93 ? 7.580 3.395 -4.526 1.00 86.50 93 CYS A N 1
ATOM 734 C CA . CYS A 1 93 ? 8.893 3.685 -5.098 1.00 86.50 93 CYS A CA 1
ATOM 735 C C . CYS A 1 93 ? 9.477 2.467 -5.829 1.00 86.50 93 CYS A C 1
ATOM 737 O O . CYS A 1 93 ? 9.972 2.606 -6.950 1.00 86.50 93 CYS A O 1
ATOM 739 N N . SER A 1 94 ? 9.384 1.270 -5.241 1.00 86.25 94 SER A N 1
ATOM 740 C CA . SER A 1 94 ? 9.847 0.025 -5.868 1.00 86.25 94 SER A CA 1
ATOM 741 C C . SER A 1 94 ? 9.091 -0.285 -7.162 1.00 86.25 94 SER A C 1
ATOM 743 O O . SER A 1 94 ? 9.698 -0.731 -8.134 1.00 86.25 94 SER A O 1
ATOM 745 N N . LEU A 1 95 ? 7.790 0.009 -7.215 1.00 85.06 95 LEU A N 1
ATOM 746 C CA . LEU A 1 95 ? 6.960 -0.138 -8.413 1.00 85.06 95 LEU A CA 1
ATOM 747 C C . LEU A 1 95 ? 7.425 0.776 -9.556 1.00 85.06 95 LEU A C 1
ATOM 749 O O . LEU A 1 95 ? 7.464 0.359 -10.715 1.00 85.06 95 LEU A O 1
ATOM 753 N N . GLY A 1 96 ? 7.821 2.011 -9.231 1.00 78.69 96 GLY A N 1
ATOM 754 C CA . GLY A 1 96 ? 8.304 2.991 -10.207 1.00 78.69 96 GLY A CA 1
ATOM 755 C C . GLY A 1 96 ? 9.529 2.516 -10.995 1.00 78.69 96 GLY A C 1
ATOM 756 O O . GLY A 1 96 ? 9.667 2.843 -12.175 1.00 78.69 96 GLY A O 1
ATOM 757 N N . ASN A 1 97 ? 10.382 1.690 -10.384 1.00 73.75 97 ASN A N 1
ATOM 758 C CA . ASN A 1 97 ? 11.535 1.093 -11.064 1.00 73.75 97 ASN A CA 1
ATOM 759 C C . ASN A 1 97 ? 11.127 0.039 -12.101 1.00 73.75 97 ASN A C 1
ATOM 761 O O . ASN A 1 97 ? 11.812 -0.126 -13.108 1.00 73.75 97 ASN A O 1
ATOM 765 N N . VAL A 1 98 ? 10.002 -0.642 -11.877 1.00 71.56 98 VAL A N 1
ATOM 766 C CA . VAL A 1 98 ? 9.512 -1.716 -12.746 1.00 71.56 98 VAL A CA 1
ATOM 767 C C . VAL A 1 98 ? 8.703 -1.157 -13.923 1.00 71.56 98 VAL A C 1
ATOM 769 O O . VAL A 1 98 ? 8.820 -1.666 -15.026 1.00 71.56 98 VAL A O 1
ATOM 772 N N . ILE A 1 99 ? 7.940 -0.072 -13.747 1.00 73.69 99 ILE A N 1
ATOM 773 C CA . ILE A 1 99 ? 6.910 0.387 -14.710 1.00 73.69 99 ILE A CA 1
ATOM 774 C C . ILE A 1 99 ? 7.456 1.061 -15.995 1.00 73.69 99 ILE A C 1
ATOM 776 O O . ILE A 1 99 ? 6.687 1.401 -16.895 1.00 73.69 99 ILE A O 1
ATOM 780 N N . LYS A 1 100 ? 8.774 1.212 -16.173 1.00 66.69 100 LYS A N 1
ATOM 781 C CA . LYS A 1 100 ? 9.366 1.803 -17.396 1.00 66.69 100 LYS A CA 1
ATOM 782 C C . LYS A 1 100 ? 9.376 0.826 -18.585 1.00 66.69 100 LYS A C 1
ATOM 784 O O . LYS A 1 100 ? 10.437 0.465 -19.088 1.00 66.69 100 LYS A O 1
ATOM 789 N N . PHE A 1 101 ? 8.199 0.391 -19.031 1.00 62.41 101 PHE A N 1
ATOM 790 C CA . PHE A 1 101 ? 8.054 -0.596 -20.105 1.00 62.41 101 PHE A CA 1
ATOM 791 C C . PHE A 1 101 ? 7.820 0.013 -21.489 1.00 62.41 101 PHE A C 1
ATOM 793 O O . PHE A 1 101 ? 8.180 -0.616 -22.481 1.00 62.41 101 PHE A O 1
ATOM 800 N N . SER A 1 102 ? 7.224 1.208 -21.589 1.00 64.44 102 SER A N 1
ATOM 801 C CA . SER A 1 102 ? 6.847 1.791 -22.882 1.00 64.44 102 SER A CA 1
ATOM 802 C C . SER A 1 102 ? 7.704 2.998 -23.264 1.00 64.44 102 SER A C 1
ATOM 804 O O . SER A 1 102 ? 8.045 3.831 -22.426 1.00 64.44 102 SER A O 1
ATOM 806 N N . VAL A 1 103 ? 8.002 3.134 -24.559 1.00 74.94 103 VAL A N 1
ATOM 807 C CA . VAL A 1 103 ? 8.630 4.335 -25.149 1.00 74.94 103 VAL A CA 1
ATOM 808 C C . VAL A 1 103 ? 7.670 5.530 -25.095 1.00 74.94 103 VAL A C 1
ATOM 810 O O . VAL A 1 103 ? 8.092 6.682 -25.158 1.00 74.94 103 VAL A O 1
ATOM 813 N N . TRP A 1 104 ? 6.366 5.270 -24.947 1.00 80.31 104 TRP A N 1
ATOM 814 C CA . TRP A 1 104 ? 5.344 6.305 -24.922 1.00 80.31 104 TRP A CA 1
ATOM 815 C C . TRP A 1 104 ? 5.110 6.832 -23.492 1.00 80.31 104 TRP A C 1
ATOM 817 O O . TRP A 1 104 ? 4.620 6.082 -22.640 1.00 80.31 104 TRP A O 1
ATOM 827 N N . PRO A 1 105 ? 5.391 8.121 -23.204 1.00 79.94 105 PRO A N 1
ATOM 828 C CA . PRO A 1 105 ? 5.291 8.667 -21.845 1.00 79.94 105 PRO A CA 1
ATOM 829 C C . PRO A 1 105 ? 3.888 8.555 -21.232 1.00 79.94 105 PRO A C 1
ATOM 831 O O . PRO A 1 105 ? 3.749 8.315 -20.035 1.00 79.94 105 PRO A O 1
ATOM 834 N N . ILE A 1 106 ? 2.846 8.677 -22.060 1.00 84.81 106 ILE A N 1
ATOM 835 C CA . ILE A 1 106 ? 1.441 8.611 -21.630 1.00 84.81 106 ILE A CA 1
ATOM 836 C C . ILE A 1 106 ? 1.063 7.204 -21.152 1.00 84.81 106 ILE A C 1
ATOM 838 O O . ILE A 1 106 ? 0.381 7.073 -20.138 1.00 84.81 106 ILE A O 1
ATOM 842 N N . ALA A 1 107 ? 1.549 6.149 -21.816 1.00 82.38 107 ALA A N 1
ATOM 843 C CA . ALA A 1 107 ? 1.313 4.775 -21.366 1.00 82.38 107 ALA A CA 1
ATOM 844 C C . ALA A 1 107 ? 1.969 4.501 -20.008 1.00 82.38 107 ALA A C 1
ATOM 846 O O . ALA A 1 107 ? 1.345 3.887 -19.147 1.00 82.38 107 ALA A O 1
ATOM 847 N N . ASN A 1 108 ? 3.192 4.994 -19.789 1.00 81.25 108 ASN A N 1
ATOM 848 C CA . ASN A 1 108 ? 3.876 4.831 -18.504 1.00 81.25 108 ASN A CA 1
ATOM 849 C C . ASN A 1 108 ? 3.158 5.586 -17.378 1.00 81.25 108 ASN A C 1
ATOM 851 O O . ASN A 1 108 ? 3.075 5.079 -16.263 1.00 81.25 108 ASN A O 1
ATOM 855 N N . LEU A 1 109 ? 2.603 6.769 -17.666 1.00 83.00 109 LEU A N 1
ATOM 856 C CA . LEU A 1 109 ? 1.791 7.515 -16.705 1.00 83.00 109 LEU A CA 1
ATOM 857 C C . LEU A 1 109 ? 0.498 6.764 -16.367 1.00 83.00 109 LEU A C 1
ATOM 859 O O . LEU A 1 109 ? 0.167 6.628 -15.192 1.00 83.00 109 LEU A O 1
ATOM 863 N N . PHE A 1 110 ? -0.202 6.226 -17.368 1.00 84.12 110 PHE A N 1
ATOM 864 C CA . PHE A 1 110 ? -1.421 5.446 -17.143 1.00 84.12 110 PHE A CA 1
ATOM 865 C C . PHE A 1 110 ? -1.146 4.166 -16.344 1.00 84.12 110 PHE A C 1
ATOM 867 O O . PHE A 1 110 ? -1.844 3.887 -15.373 1.00 84.12 110 PHE A O 1
ATOM 874 N N . LEU A 1 111 ? -0.089 3.427 -16.694 1.00 83.12 111 LEU A N 1
ATOM 875 C CA . LEU A 1 111 ? 0.363 2.257 -15.938 1.00 83.12 111 LEU A CA 1
ATOM 876 C C . LEU A 1 111 ? 0.764 2.629 -14.509 1.00 83.12 111 LEU A C 1
ATOM 878 O O . LEU A 1 111 ? 0.409 1.912 -13.581 1.00 83.12 111 LEU A O 1
ATOM 882 N N . GLY A 1 112 ? 1.452 3.756 -14.318 1.00 83.31 112 GLY A N 1
ATOM 883 C CA . GLY A 1 112 ? 1.812 4.271 -12.999 1.00 83.31 112 GLY A CA 1
ATOM 884 C C . GLY A 1 112 ? 0.588 4.559 -12.133 1.00 83.31 112 GLY A C 1
ATOM 885 O O . GLY A 1 112 ? 0.532 4.115 -10.989 1.00 83.31 112 GLY A O 1
ATOM 886 N N . ILE A 1 113 ? -0.419 5.238 -12.690 1.00 84.88 113 ILE A N 1
ATOM 887 C CA . ILE A 1 113 ? -1.686 5.517 -11.998 1.00 84.88 113 ILE A CA 1
ATOM 888 C C . ILE A 1 113 ? -2.434 4.219 -11.685 1.00 84.88 113 ILE A C 1
ATOM 890 O O . ILE A 1 113 ? -2.914 4.051 -10.567 1.00 84.88 113 ILE A O 1
ATOM 894 N N . LEU A 1 114 ? -2.510 3.286 -12.637 1.00 86.19 114 LEU A N 1
ATOM 895 C CA . LEU A 1 114 ? -3.186 2.004 -12.442 1.00 86.19 114 LEU A CA 1
ATOM 896 C C . LEU A 1 114 ? -2.506 1.172 -11.350 1.00 86.19 114 LEU A C 1
ATOM 898 O O . LEU A 1 114 ? -3.175 0.573 -10.515 1.00 86.19 114 LEU A O 1
ATOM 902 N N . ALA A 1 115 ? -1.177 1.157 -11.337 1.00 86.38 115 ALA A N 1
ATOM 903 C CA . ALA A 1 115 ? -0.399 0.413 -10.363 1.00 86.38 115 ALA A CA 1
ATOM 904 C C . ALA A 1 115 ? -0.471 1.063 -8.970 1.00 86.38 115 ALA A C 1
ATOM 906 O O . ALA A 1 115 ? -0.645 0.361 -7.976 1.00 86.38 115 ALA A O 1
ATOM 907 N N . PHE A 1 116 ? -0.443 2.398 -8.897 1.00 86.94 116 PHE A N 1
ATOM 908 C CA . PHE A 1 116 ? -0.721 3.149 -7.670 1.00 86.94 116 PHE A CA 1
ATOM 909 C C . PHE A 1 116 ? -2.117 2.827 -7.122 1.00 86.94 116 PHE A C 1
ATOM 911 O O . PHE A 1 116 ? -2.259 2.494 -5.946 1.00 86.94 116 PHE A O 1
ATOM 918 N N . TYR A 1 117 ? -3.139 2.857 -7.982 1.00 85.38 117 TYR A N 1
ATOM 919 C CA . TYR A 1 117 ? -4.502 2.487 -7.613 1.00 85.38 117 TYR A CA 1
ATOM 920 C C . TYR A 1 117 ? -4.592 1.033 -7.138 1.00 85.38 117 TYR A C 1
ATOM 922 O O . TYR A 1 117 ? -5.200 0.768 -6.106 1.00 85.38 117 TYR A O 1
ATOM 930 N N . GLY A 1 118 ? -3.931 0.102 -7.828 1.00 87.38 118 GLY A N 1
ATOM 931 C CA . GLY A 1 118 ? -3.869 -1.301 -7.424 1.00 87.38 118 GLY A CA 1
ATOM 932 C C . GLY A 1 118 ? -3.260 -1.487 -6.033 1.00 87.38 118 GLY A C 1
ATOM 933 O O . GLY A 1 118 ? -3.796 -2.247 -5.231 1.00 87.38 118 GLY A O 1
ATOM 934 N N . VAL A 1 119 ? -2.193 -0.750 -5.706 1.00 89.62 119 VAL A N 1
ATOM 935 C CA . VAL A 1 119 ? -1.582 -0.770 -4.366 1.00 89.62 119 VAL A CA 1
ATOM 936 C C . VAL A 1 119 ? -2.535 -0.213 -3.304 1.00 89.62 119 VAL A C 1
ATOM 938 O O . VAL A 1 119 ? -2.675 -0.814 -2.238 1.00 89.62 119 VAL A O 1
ATOM 941 N N . LEU A 1 120 ? -3.223 0.897 -3.583 1.00 86.62 120 LEU A N 1
ATOM 942 C CA . LEU A 1 120 ? -4.204 1.470 -2.655 1.00 86.62 120 LEU A CA 1
ATOM 943 C C . LEU A 1 120 ? -5.417 0.558 -2.445 1.00 86.62 120 LEU A C 1
ATOM 945 O O . LEU A 1 120 ? -5.848 0.370 -1.310 1.00 86.62 120 LEU A O 1
ATOM 949 N N . SER A 1 121 ? -5.942 -0.035 -3.516 1.00 85.81 121 SER A N 1
ATOM 950 C CA . SER A 1 121 ? -7.064 -0.975 -3.463 1.00 85.81 121 SER A CA 1
ATOM 951 C C . SER A 1 121 ? -6.685 -2.246 -2.697 1.00 85.81 121 SER A C 1
ATOM 953 O O . SER A 1 121 ? -7.435 -2.694 -1.830 1.00 85.81 121 SER A O 1
ATOM 955 N N . LEU A 1 122 ? -5.470 -2.769 -2.909 1.00 89.00 122 LEU A N 1
ATOM 956 C CA . LEU A 1 122 ? -4.917 -3.863 -2.107 1.00 89.00 122 LEU A CA 1
ATOM 957 C C . LEU A 1 122 ? -4.829 -3.478 -0.624 1.00 89.00 122 LEU A C 1
ATOM 959 O O . LEU A 1 122 ? -5.182 -4.277 0.240 1.00 89.00 122 LEU A O 1
ATOM 963 N N . GLY A 1 123 ? -4.396 -2.254 -0.322 1.00 86.00 123 GLY A N 1
ATOM 964 C CA . GLY A 1 123 ? -4.385 -1.728 1.040 1.00 86.00 123 GLY A CA 1
ATOM 965 C C . GLY A 1 123 ? -5.768 -1.684 1.672 1.00 86.00 123 GLY A C 1
ATOM 966 O O . GLY A 1 123 ? -5.928 -2.164 2.794 1.00 86.00 123 GLY A O 1
ATOM 967 N N . THR A 1 124 ? -6.773 -1.179 0.958 1.00 85.00 124 THR A N 1
ATOM 968 C CA . THR A 1 124 ? -8.170 -1.196 1.412 1.00 85.00 124 THR A CA 1
ATOM 969 C C . THR A 1 124 ? -8.638 -2.623 1.682 1.00 85.00 124 THR A C 1
ATOM 971 O O . THR A 1 124 ? -9.152 -2.900 2.763 1.00 85.00 124 THR A O 1
ATOM 974 N N . PHE A 1 125 ? -8.402 -3.537 0.739 1.00 87.50 125 PHE A N 1
ATOM 975 C CA . PHE A 1 125 ? -8.804 -4.938 0.836 1.00 87.50 125 PHE A CA 1
ATOM 976 C C . PHE A 1 125 ? -8.188 -5.639 2.050 1.00 87.50 125 PHE A C 1
ATOM 978 O O . PHE A 1 125 ? -8.904 -6.250 2.838 1.00 87.50 125 PHE A O 1
ATOM 985 N N . LEU A 1 126 ? -6.874 -5.508 2.251 1.00 87.50 126 LEU A N 1
ATOM 986 C CA . LEU A 1 126 ? -6.181 -6.116 3.391 1.00 87.50 126 LEU A CA 1
ATOM 987 C C . LEU A 1 126 ? -6.636 -5.536 4.737 1.00 87.50 126 LEU A C 1
ATOM 989 O O . LEU A 1 126 ? -6.517 -6.204 5.760 1.00 87.50 126 LEU A O 1
ATOM 993 N N . ASN A 1 127 ? -7.159 -4.308 4.745 1.00 84.75 127 ASN A N 1
ATOM 994 C CA . ASN A 1 127 ? -7.678 -3.657 5.943 1.00 84.75 127 ASN A CA 1
ATOM 995 C C . ASN A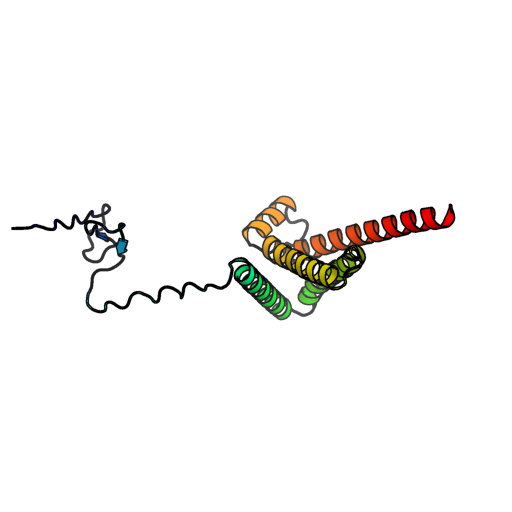 1 127 ? -9.167 -3.918 6.215 1.00 84.75 127 ASN A C 1
ATOM 997 O O . ASN A 1 127 ? -9.671 -3.432 7.232 1.00 84.75 127 ASN A O 1
ATOM 1001 N N . LEU A 1 128 ? -9.861 -4.678 5.363 1.00 85.88 128 LEU A N 1
ATOM 1002 C CA . LEU A 1 128 ? -11.239 -5.088 5.627 1.00 85.88 128 LEU A CA 1
ATOM 1003 C C . LEU A 1 128 ? -11.311 -5.967 6.888 1.00 85.88 128 LEU A C 1
ATOM 1005 O O . LEU A 1 128 ? -10.434 -6.815 7.076 1.00 85.88 128 LEU A O 1
ATOM 1009 N N . PRO A 1 129 ? -12.337 -5.810 7.746 1.00 84.00 129 PRO A N 1
ATOM 1010 C CA . PRO A 1 129 ? -12.478 -6.597 8.973 1.00 84.00 129 PRO A CA 1
ATOM 1011 C C . PRO A 1 129 ? -12.405 -8.111 8.739 1.00 84.00 129 PRO A C 1
ATOM 1013 O O . PRO A 1 129 ? -11.769 -8.831 9.506 1.00 84.00 129 PRO A O 1
ATOM 1016 N N . GLU A 1 130 ? -13.007 -8.584 7.650 1.00 88.12 130 GLU A N 1
ATOM 1017 C CA . GLU A 1 130 ? -13.023 -9.990 7.249 1.00 88.12 130 GLU A CA 1
ATOM 1018 C C . GLU A 1 130 ? -11.615 -10.483 6.906 1.00 88.12 130 GLU A C 1
ATOM 1020 O O . GLU A 1 130 ? -11.204 -11.560 7.337 1.00 88.12 130 GLU A O 1
ATOM 1025 N N . MET A 1 131 ? -10.844 -9.673 6.175 1.00 86.69 131 MET A N 1
ATOM 1026 C CA . MET A 1 131 ? -9.465 -10.004 5.821 1.00 86.69 131 MET A CA 1
ATOM 1027 C C . MET A 1 131 ? -8.548 -9.965 7.035 1.00 86.69 131 MET A C 1
ATOM 1029 O O . MET A 1 131 ? -7.721 -10.859 7.199 1.00 86.69 131 MET A O 1
ATOM 1033 N N . GLN A 1 132 ? -8.727 -8.988 7.919 1.00 86.38 132 GLN A N 1
ATOM 1034 C CA . GLN A 1 132 ? -7.966 -8.899 9.160 1.00 86.38 132 GLN A CA 1
ATOM 1035 C C . GLN A 1 132 ? -8.234 -10.101 10.076 1.00 86.38 132 GLN A C 1
ATOM 1037 O O . GLN A 1 132 ? -7.297 -10.616 10.679 1.00 86.38 132 GLN A O 1
ATOM 1042 N N . TYR A 1 133 ? -9.470 -10.610 10.121 1.00 88.50 133 TYR A N 1
ATOM 1043 C CA . TYR A 1 133 ? -9.798 -11.845 10.840 1.00 88.50 133 TYR A CA 1
ATOM 1044 C C . TYR A 1 133 ? -9.088 -13.072 10.250 1.00 88.50 133 TYR A C 1
ATOM 1046 O O . TYR A 1 133 ? -8.513 -13.873 10.985 1.00 88.50 133 TYR A O 1
ATOM 1054 N N . ILE A 1 134 ? -9.083 -13.211 8.920 1.00 88.06 134 ILE A N 1
ATOM 1055 C CA . ILE A 1 134 ? -8.380 -14.307 8.234 1.00 88.06 134 ILE A CA 1
ATOM 1056 C C . ILE A 1 134 ? -6.872 -14.235 8.505 1.00 88.06 134 ILE A C 1
ATOM 1058 O O . ILE A 1 134 ? -6.246 -15.253 8.802 1.00 88.06 134 ILE A O 1
ATOM 1062 N N . ILE A 1 135 ? -6.291 -13.037 8.423 1.00 86.56 135 ILE A N 1
ATOM 1063 C CA . ILE A 1 135 ? -4.872 -12.794 8.694 1.00 86.56 135 ILE A CA 1
ATOM 1064 C C . ILE A 1 135 ? -4.533 -13.145 10.147 1.00 86.56 135 ILE A C 1
ATOM 1066 O O . ILE A 1 135 ? -3.560 -13.861 10.380 1.00 86.56 135 ILE A O 1
ATOM 1070 N N . ASP A 1 136 ? -5.335 -12.692 11.111 1.00 87.62 136 ASP A N 1
ATOM 1071 C CA . ASP A 1 136 ? -5.135 -12.986 12.534 1.00 87.62 136 ASP A CA 1
ATOM 1072 C C . ASP A 1 136 ? -5.230 -14.491 12.821 1.00 87.62 136 ASP A C 1
ATOM 1074 O O . ASP A 1 136 ? -4.364 -15.061 13.487 1.00 87.62 136 ASP A O 1
ATOM 1078 N N . SER A 1 137 ? -6.220 -15.162 12.224 1.00 88.00 137 SER A N 1
ATOM 1079 C CA . SER A 1 137 ? -6.394 -16.612 12.330 1.00 88.00 137 SER A CA 1
ATOM 1080 C C . SER A 1 137 ? -5.209 -17.386 11.749 1.00 88.00 137 SER A C 1
ATOM 1082 O O . SER A 1 137 ? -4.788 -18.380 12.341 1.00 88.00 137 SER A O 1
ATOM 1084 N N . TYR A 1 138 ? -4.648 -16.938 10.623 1.00 87.44 138 TYR A N 1
ATOM 1085 C CA . TYR A 1 138 ? -3.490 -17.578 9.997 1.00 87.44 138 TYR A CA 1
ATOM 1086 C C . TYR A 1 138 ? -2.195 -17.341 10.783 1.00 87.44 138 TYR A C 1
ATOM 1088 O O . TYR A 1 138 ? -1.367 -18.242 10.920 1.00 87.44 138 TYR A O 1
ATOM 1096 N N . LEU A 1 139 ? -2.014 -16.130 11.312 1.00 86.12 139 LEU A N 1
ATOM 1097 C CA . LEU A 1 139 ? -0.835 -15.753 12.091 1.00 86.12 139 LEU A CA 1
ATOM 1098 C C . LEU A 1 139 ? -0.906 -16.227 13.545 1.00 86.12 139 LEU A C 1
ATOM 1100 O O . LEU A 1 139 ? 0.102 -16.143 14.244 1.00 86.12 139 LEU A O 1
ATOM 1104 N N . ASN A 1 140 ? -2.060 -16.725 13.998 1.00 85.50 140 ASN A N 1
ATOM 1105 C CA . ASN A 1 140 ? -2.291 -17.254 15.342 1.00 85.50 140 ASN A CA 1
ATOM 1106 C C . ASN A 1 140 ? -1.792 -16.301 16.449 1.00 85.50 140 ASN A C 1
ATOM 1108 O O . ASN A 1 140 ? -1.153 -16.720 17.415 1.00 85.50 140 ASN A O 1
ATOM 1112 N N . GLY A 1 141 ? -1.997 -14.994 16.255 1.00 80.50 141 GLY A N 1
ATOM 1113 C CA . GLY A 1 141 ? -1.571 -13.948 17.188 1.00 80.50 141 GLY A CA 1
ATOM 1114 C C . GLY A 1 141 ? -0.056 -13.718 17.309 1.00 80.50 141 GLY A C 1
ATOM 1115 O O . GLY A 1 141 ? 0.363 -12.961 18.183 1.00 80.50 141 GLY A O 1
ATOM 1116 N N . VAL A 1 142 ? 0.786 -14.326 16.460 1.00 84.12 142 VAL A N 1
ATOM 1117 C CA . VAL A 1 142 ? 2.252 -14.122 16.494 1.00 84.12 142 VAL A CA 1
ATOM 1118 C C . VAL A 1 142 ? 2.621 -12.667 16.196 1.00 84.12 142 VAL A C 1
ATOM 1120 O O . VAL A 1 142 ? 3.571 -12.130 16.765 1.00 84.12 142 VAL A O 1
ATOM 1123 N N . ILE A 1 143 ? 1.871 -12.023 15.302 1.00 82.75 143 ILE A N 1
ATOM 1124 C CA . ILE A 1 143 ? 2.084 -10.635 14.896 1.00 82.75 143 ILE A CA 1
ATOM 1125 C C . ILE A 1 143 ? 0.773 -9.882 15.116 1.00 82.75 143 ILE A C 1
ATOM 1127 O O . ILE A 1 143 ? -0.264 -10.350 14.643 1.00 82.75 143 ILE A O 1
ATOM 1131 N N . PRO A 1 144 ? 0.787 -8.708 15.775 1.00 83.00 144 PRO A N 1
ATOM 1132 C CA . PRO A 1 144 ? -0.419 -7.911 15.898 1.00 83.00 144 PRO A CA 1
ATOM 1133 C C . PRO A 1 144 ? -0.923 -7.515 14.511 1.00 83.00 144 PRO A C 1
ATOM 1135 O O . PRO A 1 144 ? -0.153 -7.050 13.670 1.00 83.00 144 PRO A O 1
ATOM 1138 N N . VAL A 1 145 ? -2.230 -7.633 14.309 1.00 79.06 145 VAL A N 1
ATOM 1139 C CA . VAL A 1 145 ? -2.946 -7.322 13.061 1.00 79.06 145 VAL A CA 1
ATOM 1140 C C . VAL A 1 145 ? -2.551 -5.954 12.478 1.00 79.06 145 VAL A C 1
ATOM 1142 O O . VAL A 1 145 ? -2.367 -5.800 11.272 1.00 79.06 145 VAL A O 1
ATOM 1145 N N . THR A 1 146 ? -2.289 -4.972 13.346 1.00 78.12 146 THR A N 1
ATOM 1146 C CA . THR A 1 146 ? -1.806 -3.630 12.982 1.00 78.12 146 THR A CA 1
ATOM 1147 C C . THR A 1 146 ? -0.500 -3.631 12.174 1.00 78.12 146 THR A C 1
ATOM 1149 O O . THR A 1 146 ? -0.282 -2.724 11.374 1.00 78.12 146 THR A O 1
ATOM 1152 N N . PHE A 1 147 ? 0.367 -4.629 12.363 1.00 85.19 147 PHE A N 1
ATOM 1153 C CA . PHE A 1 147 ? 1.645 -4.771 11.659 1.00 85.19 147 PHE A CA 1
ATOM 1154 C C . PHE A 1 147 ? 1.567 -5.673 10.429 1.00 85.19 147 PHE A C 1
ATOM 1156 O O . PHE A 1 147 ? 2.475 -5.625 9.599 1.00 85.19 147 PHE A O 1
ATOM 1163 N N . ALA A 1 148 ? 0.503 -6.463 10.277 1.00 86.06 148 ALA A N 1
ATOM 1164 C CA . ALA A 1 148 ? 0.402 -7.427 9.190 1.00 86.06 148 ALA A CA 1
ATOM 1165 C C . ALA A 1 148 ? 0.407 -6.743 7.815 1.00 86.06 148 ALA A C 1
ATOM 1167 O O . ALA A 1 148 ? 1.224 -7.081 6.962 1.00 86.06 148 ALA A O 1
ATOM 1168 N N . VAL A 1 149 ? -0.433 -5.722 7.617 1.00 87.88 149 VAL A N 1
ATOM 1169 C CA . VAL A 1 149 ? -0.508 -4.991 6.337 1.00 87.88 149 VAL A CA 1
ATOM 1170 C C . VAL A 1 149 ? 0.806 -4.261 6.002 1.00 87.88 149 VAL A C 1
ATOM 1172 O O . VAL A 1 149 ? 1.323 -4.465 4.901 1.00 87.88 149 VAL A O 1
ATOM 1175 N N . PRO A 1 150 ? 1.421 -3.488 6.924 1.00 90.44 150 PRO A N 1
ATOM 1176 C CA . PRO A 1 150 ? 2.752 -2.918 6.707 1.00 90.44 150 PRO A CA 1
ATOM 1177 C C . PRO A 1 150 ? 3.826 -3.946 6.330 1.00 90.44 150 PRO A C 1
ATOM 1179 O O . PRO A 1 150 ? 4.636 -3.690 5.440 1.00 90.44 150 PRO A O 1
ATOM 1182 N N . LEU A 1 151 ? 3.834 -5.115 6.978 1.00 91.12 151 LEU A N 1
ATOM 1183 C CA . LEU A 1 151 ? 4.789 -6.186 6.681 1.00 91.12 151 LEU A CA 1
ATOM 1184 C C . LEU A 1 151 ? 4.564 -6.796 5.300 1.00 91.12 151 LEU A C 1
ATOM 1186 O O . LEU A 1 151 ? 5.536 -7.057 4.595 1.00 91.12 151 LEU A O 1
ATOM 1190 N N . ILE A 1 152 ? 3.307 -6.985 4.894 1.00 90.69 152 ILE A N 1
ATOM 1191 C CA . ILE A 1 152 ? 2.967 -7.453 3.546 1.00 90.69 152 ILE A CA 1
ATOM 1192 C C . ILE A 1 152 ? 3.513 -6.471 2.505 1.00 90.69 152 ILE A C 1
ATOM 1194 O O . ILE A 1 152 ? 4.207 -6.884 1.575 1.00 90.69 152 ILE A O 1
ATOM 1198 N N . PHE A 1 153 ? 3.277 -5.168 2.685 1.00 93.25 153 PHE A N 1
ATOM 1199 C CA . PHE A 1 153 ? 3.817 -4.143 1.788 1.00 93.25 153 PHE A CA 1
ATOM 1200 C C . PHE A 1 153 ? 5.340 -4.147 1.754 1.00 93.25 153 PHE A C 1
ATOM 1202 O O . PHE A 1 153 ? 5.928 -4.113 0.673 1.00 93.25 153 PHE A O 1
ATOM 1209 N N . LEU A 1 154 ? 5.987 -4.252 2.913 1.00 93.38 154 LEU A N 1
ATOM 1210 C CA . LEU A 1 154 ? 7.441 -4.329 3.004 1.00 93.38 154 LEU A CA 1
ATOM 1211 C C . LEU A 1 154 ? 7.989 -5.564 2.273 1.00 93.38 154 LEU A C 1
ATOM 1213 O O . LEU A 1 154 ? 8.936 -5.443 1.497 1.00 93.38 154 LEU A O 1
ATOM 1217 N N . GLY A 1 155 ? 7.358 -6.727 2.447 1.00 92.44 155 GLY A N 1
ATOM 1218 C CA . GLY A 1 155 ? 7.720 -7.965 1.757 1.00 92.44 155 GLY A CA 1
ATOM 1219 C C . GLY A 1 155 ? 7.615 -7.842 0.236 1.00 92.44 155 GLY A C 1
ATOM 1220 O O . GLY A 1 155 ? 8.572 -8.157 -0.474 1.00 92.44 155 GLY A O 1
ATOM 1221 N N . PHE A 1 156 ? 6.500 -7.305 -0.272 1.00 92.44 156 PHE A N 1
ATOM 1222 C CA . PHE A 1 156 ? 6.338 -7.039 -1.706 1.00 92.44 156 PHE A CA 1
ATOM 1223 C C . PHE A 1 156 ? 7.364 -6.033 -2.234 1.00 92.44 156 PHE A C 1
ATOM 1225 O O . PHE A 1 156 ? 7.912 -6.231 -3.317 1.00 92.44 156 PHE A O 1
ATOM 1232 N N . SER A 1 157 ? 7.666 -4.985 -1.468 1.00 91.62 157 SER A N 1
ATOM 1233 C CA . SER A 1 157 ? 8.648 -3.965 -1.857 1.00 91.62 157 SER A CA 1
ATOM 1234 C C . SER A 1 157 ? 10.044 -4.560 -2.025 1.00 91.62 157 SER A C 1
ATOM 1236 O O . SER A 1 157 ? 10.715 -4.307 -3.026 1.00 91.62 157 SER A O 1
ATOM 1238 N N . ILE A 1 158 ? 10.470 -5.395 -1.070 1.00 93.06 158 ILE A N 1
ATOM 1239 C CA . ILE A 1 158 ? 11.755 -6.102 -1.134 1.00 93.06 158 ILE A CA 1
ATOM 1240 C C . ILE A 1 158 ? 11.784 -7.025 -2.349 1.00 93.06 158 ILE A C 1
ATOM 1242 O O . ILE A 1 158 ? 12.756 -7.002 -3.103 1.00 93.06 158 ILE A O 1
ATOM 1246 N N . LEU A 1 159 ? 10.720 -7.798 -2.575 1.00 92.88 159 LEU A N 1
ATOM 1247 C CA . LEU A 1 159 ? 10.634 -8.717 -3.709 1.00 92.88 159 LEU A CA 1
ATOM 1248 C C . LEU A 1 159 ? 10.753 -7.976 -5.049 1.00 92.88 159 LEU A C 1
ATOM 1250 O O . LEU A 1 159 ? 11.531 -8.379 -5.913 1.00 92.88 159 LEU A O 1
ATOM 1254 N N . LEU A 1 160 ? 10.035 -6.862 -5.204 1.00 90.62 160 LEU A N 1
ATOM 1255 C CA . LEU A 1 160 ? 10.104 -6.014 -6.396 1.00 90.62 160 LEU A CA 1
ATOM 1256 C C . LEU A 1 160 ? 11.483 -5.376 -6.568 1.00 90.62 160 LEU A C 1
ATOM 1258 O O . LEU A 1 160 ? 11.993 -5.304 -7.685 1.00 90.62 160 LEU A O 1
ATOM 1262 N N . SER A 1 161 ? 12.113 -4.948 -5.475 1.00 88.50 161 SER A N 1
ATOM 1263 C CA . SER A 1 161 ? 13.471 -4.407 -5.513 1.00 88.50 161 SER A CA 1
ATOM 1264 C C . SER A 1 161 ? 14.484 -5.465 -5.951 1.00 88.50 161 SER A C 1
ATOM 1266 O O . SER A 1 161 ? 15.331 -5.181 -6.794 1.00 88.50 161 SER A O 1
ATOM 1268 N N . LEU A 1 162 ? 14.389 -6.689 -5.424 1.00 90.50 162 LEU A N 1
ATOM 1269 C CA . LEU A 1 162 ? 15.244 -7.807 -5.829 1.00 90.50 162 LEU A CA 1
ATOM 1270 C C . LEU A 1 162 ? 15.041 -8.153 -7.304 1.00 90.50 162 LEU A C 1
ATOM 1272 O O . LEU A 1 162 ? 16.017 -8.306 -8.035 1.00 90.50 162 LEU A O 1
ATOM 1276 N N . TYR A 1 163 ? 13.787 -8.210 -7.755 1.00 89.69 163 TYR A N 1
ATOM 1277 C CA . TYR A 1 163 ? 13.460 -8.414 -9.163 1.00 89.69 163 TYR A CA 1
ATOM 1278 C C . TYR A 1 163 ? 14.078 -7.325 -10.049 1.00 89.69 163 TYR A C 1
ATOM 1280 O O . TYR A 1 163 ? 14.738 -7.635 -11.040 1.00 89.69 163 TYR A O 1
ATOM 1288 N N . SER A 1 164 ? 13.935 -6.053 -9.667 1.00 87.00 164 SER A N 1
ATOM 1289 C CA . SER A 1 164 ? 14.509 -4.926 -10.408 1.00 87.00 164 SER A CA 1
ATOM 1290 C C . SER A 1 164 ? 16.035 -5.005 -10.495 1.00 87.00 164 SER A C 1
ATOM 1292 O O . SER A 1 164 ? 16.596 -4.699 -11.546 1.00 87.00 164 SER A O 1
ATOM 1294 N N . VAL A 1 165 ? 16.710 -5.414 -9.417 1.00 87.69 165 VAL A N 1
ATOM 1295 C CA . VAL A 1 165 ? 18.168 -5.616 -9.410 1.00 87.69 165 VAL A CA 1
ATOM 1296 C C . VAL A 1 165 ? 18.558 -6.773 -10.327 1.00 87.69 165 VAL A C 1
ATOM 1298 O O . VAL A 1 165 ? 19.495 -6.637 -11.108 1.00 87.69 165 VAL A O 1
ATOM 1301 N N . LEU A 1 166 ? 17.827 -7.888 -10.284 1.00 88.50 166 LEU A N 1
ATOM 1302 C CA . LEU A 1 166 ? 18.104 -9.050 -11.128 1.00 88.50 166 LEU A CA 1
ATOM 1303 C C . LEU A 1 166 ? 17.957 -8.711 -12.617 1.00 88.50 166 LEU A C 1
ATOM 1305 O O . LEU A 1 166 ? 18.840 -9.030 -13.407 1.00 88.50 166 LEU A O 1
ATOM 1309 N N . VAL A 1 167 ? 16.883 -8.010 -12.990 1.00 86.31 167 VAL A N 1
ATOM 1310 C CA . VAL A 1 167 ? 16.660 -7.546 -14.369 1.00 86.31 167 VAL A CA 1
ATOM 1311 C C . VAL A 1 167 ? 17.775 -6.603 -14.816 1.00 86.31 167 VAL A C 1
ATOM 1313 O O . VAL A 1 167 ? 18.242 -6.707 -15.947 1.00 86.31 167 VAL A O 1
ATOM 1316 N N . TYR A 1 168 ? 18.228 -5.704 -13.937 1.00 85.44 168 TYR A N 1
ATOM 1317 C CA . TYR A 1 168 ? 19.341 -4.805 -14.238 1.00 85.44 168 TYR A CA 1
ATOM 1318 C C . TYR A 1 168 ? 20.650 -5.569 -14.491 1.00 85.44 168 TYR A C 1
ATOM 1320 O O . TYR A 1 168 ? 21.355 -5.265 -15.449 1.00 85.44 168 TYR A O 1
ATOM 1328 N N . ILE A 1 169 ? 20.952 -6.582 -13.673 1.00 87.81 169 ILE A N 1
ATOM 1329 C CA . ILE A 1 169 ? 22.147 -7.424 -13.839 1.00 87.81 169 ILE A CA 1
ATOM 1330 C C . ILE A 1 169 ? 22.094 -8.203 -15.157 1.00 87.81 169 ILE A C 1
ATOM 1332 O O . ILE A 1 169 ? 23.096 -8.245 -15.865 1.00 87.81 169 ILE A O 1
ATOM 1336 N N . VAL A 1 170 ? 20.944 -8.796 -15.495 1.00 87.19 170 VAL A N 1
ATOM 1337 C CA . VAL A 1 170 ? 20.777 -9.554 -16.746 1.00 87.19 170 VAL A CA 1
ATOM 1338 C C . VAL A 1 170 ? 20.967 -8.647 -17.960 1.00 87.19 170 VAL A C 1
ATOM 1340 O O . VAL A 1 170 ? 21.779 -8.962 -18.815 1.00 87.19 170 VAL A O 1
ATOM 1343 N N . ARG A 1 171 ? 20.307 -7.482 -17.992 1.00 81.19 171 ARG A N 1
ATOM 1344 C CA . ARG A 1 171 ? 20.442 -6.535 -19.113 1.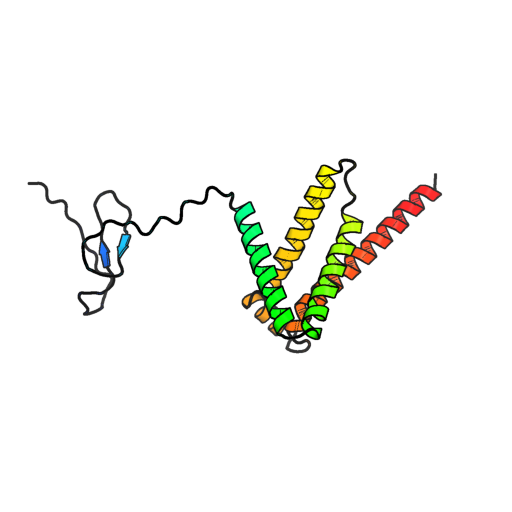00 81.19 171 ARG A CA 1
ATOM 1345 C C . ARG A 1 171 ? 21.869 -6.035 -19.299 1.00 81.19 171 ARG A C 1
ATOM 1347 O O . ARG A 1 171 ? 22.337 -5.941 -20.419 1.00 81.19 171 ARG A O 1
ATOM 1354 N N . ARG A 1 172 ? 22.561 -5.735 -18.197 1.00 80.81 172 ARG A N 1
ATOM 1355 C CA . ARG A 1 172 ? 23.955 -5.292 -18.262 1.00 80.81 172 ARG A CA 1
ATOM 1356 C C . ARG A 1 172 ? 24.873 -6.371 -18.835 1.00 80.81 172 ARG A C 1
ATOM 1358 O O . ARG A 1 172 ? 25.822 -6.041 -19.525 1.00 80.81 172 ARG A O 1
ATOM 1365 N N . LYS A 1 173 ? 24.606 -7.642 -18.524 1.00 75.25 173 LYS A N 1
ATOM 1366 C CA . LYS A 1 173 ? 25.390 -8.752 -19.063 1.00 75.25 173 LYS A CA 1
ATOM 1367 C C . LYS A 1 173 ? 25.241 -8.857 -20.585 1.00 75.25 173 LYS A C 1
ATOM 1369 O O . LYS A 1 173 ? 26.239 -9.103 -21.245 1.00 75.25 173 LYS A O 1
ATOM 1374 N N . ASP A 1 174 ? 24.035 -8.645 -21.109 1.00 71.38 174 ASP A N 1
ATOM 1375 C CA . ASP A 1 174 ? 23.792 -8.659 -22.556 1.00 71.38 174 ASP A CA 1
ATOM 1376 C C . ASP A 1 174 ? 24.550 -7.513 -23.262 1.00 71.38 174 ASP A C 1
ATOM 1378 O O . ASP A 1 174 ? 25.124 -7.731 -24.320 1.00 71.38 174 ASP A O 1
ATOM 1382 N N . ASP A 1 175 ? 24.640 -6.328 -22.641 1.00 68.25 175 ASP A N 1
ATOM 1383 C CA . ASP A 1 175 ? 25.384 -5.176 -23.190 1.00 68.25 175 ASP A CA 1
ATOM 1384 C C . ASP A 1 175 ? 26.923 -5.350 -23.157 1.00 68.25 175 ASP A C 1
ATOM 1386 O O . ASP A 1 175 ? 27.628 -4.658 -23.888 1.00 68.25 175 ASP A O 1
ATOM 1390 N N . ASP A 1 176 ? 27.456 -6.227 -22.294 1.00 69.56 176 ASP A N 1
ATOM 1391 C CA . ASP A 1 176 ? 28.900 -6.498 -22.165 1.00 69.56 176 ASP A CA 1
ATOM 1392 C C . ASP A 1 176 ? 29.372 -7.657 -23.091 1.00 69.56 176 ASP A C 1
ATOM 1394 O O . ASP A 1 176 ? 30.579 -7.895 -23.200 1.00 69.56 176 ASP A O 1
ATOM 1398 N N . GLU A 1 177 ? 28.452 -8.403 -23.728 1.00 58.34 177 GLU A N 1
ATOM 1399 C CA . GLU A 1 177 ? 28.744 -9.535 -24.637 1.00 58.34 177 GLU A CA 1
ATOM 1400 C C . GLU A 1 177 ? 28.675 -9.176 -26.147 1.00 58.34 177 GLU A C 1
ATOM 1402 O O . GLU A 1 177 ? 29.049 -10.020 -26.969 1.00 58.34 177 GLU A O 1
ATOM 1407 N N . ASP A 1 178 ? 28.292 -7.940 -26.503 1.00 49.78 178 ASP A N 1
ATOM 1408 C CA . ASP A 1 178 ? 28.314 -7.361 -27.868 1.00 49.78 178 ASP A CA 1
ATOM 1409 C C . ASP A 1 178 ? 29.525 -6.424 -28.107 1.00 49.78 178 ASP A C 1
ATOM 1411 O O . ASP A 1 178 ? 30.042 -6.394 -29.254 1.00 49.78 178 ASP A O 1
#

Organism: NCBI:txid1181548